Protein AF-J1QEG2-F1 (afdb_monomer_lite)

Organism: NCBI:txid1197174

pLDDT: mean 83.72, std 8.91, range [46.56, 94.5]

Structure (mmCIF, N/CA/C/O backbone):
data_AF-J1QEG2-F1
#
_entry.id   AF-J1QEG2-F1
#
loop_
_atom_site.group_PDB
_atom_site.id
_atom_site.type_symbol
_atom_site.label_atom_id
_atom_site.label_alt_id
_atom_site.label_comp_id
_atom_site.label_asym_id
_atom_site.label_entity_id
_atom_site.label_seq_id
_atom_site.pdbx_PDB_ins_code
_atom_site.Cartn_x
_atom_site.Cartn_y
_atom_site.Cartn_z
_atom_site.occupancy
_atom_site.B_iso_or_equiv
_atom_site.auth_seq_id
_atom_site.auth_comp_id
_atom_site.auth_asym_id
_atom_site.auth_atom_id
_atom_site.pdbx_PDB_model_num
ATOM 1 N N . MET A 1 1 ? -13.785 -2.277 27.353 1.00 63.72 1 MET A N 1
ATOM 2 C CA . MET A 1 1 ? -13.562 -3.500 26.541 1.00 63.72 1 MET A CA 1
ATOM 3 C C . MET A 1 1 ? -13.843 -3.291 25.056 1.00 63.72 1 MET A C 1
ATOM 5 O O . MET A 1 1 ? -13.045 -3.747 24.248 1.00 63.72 1 MET A O 1
ATOM 9 N N . GLU A 1 2 ? -14.911 -2.587 24.668 1.00 78.44 2 GLU A N 1
ATOM 10 C CA . GLU A 1 2 ? -15.270 -2.431 23.246 1.00 78.44 2 GLU A CA 1
ATOM 11 C C . GLU A 1 2 ? -14.212 -1.716 22.396 1.00 78.44 2 GLU A C 1
ATOM 13 O O . GLU A 1 2 ? -13.899 -2.183 21.310 1.00 78.44 2 GLU A O 1
ATOM 18 N N . GLN A 1 3 ? -13.574 -0.657 22.906 1.00 79.69 3 GLN A N 1
ATOM 19 C CA . GLN A 1 3 ? -12.489 0.022 22.181 1.00 79.69 3 GLN A CA 1
ATOM 20 C C . GLN A 1 3 ? -11.272 -0.880 21.932 1.00 79.69 3 GLN A C 1
ATOM 22 O O . GLN A 1 3 ? -10.685 -0.835 20.855 1.00 79.69 3 GLN A O 1
ATOM 27 N N . LEU A 1 4 ? -10.897 -1.715 22.909 1.00 85.38 4 LEU A N 1
ATOM 28 C CA . LEU A 1 4 ? -9.790 -2.661 22.753 1.00 85.38 4 LEU A CA 1
ATOM 29 C C . LEU A 1 4 ? -10.133 -3.725 21.704 1.00 85.38 4 LEU A C 1
ATOM 31 O O . LEU A 1 4 ? -9.310 -4.006 20.839 1.00 85.38 4 LEU A O 1
ATOM 35 N N . LYS A 1 5 ? -11.366 -4.246 21.736 1.00 86.94 5 LYS A N 1
ATOM 36 C CA . LYS A 1 5 ? -11.891 -5.175 20.726 1.00 86.94 5 LYS A CA 1
ATOM 37 C C . LYS A 1 5 ? -11.832 -4.557 19.326 1.00 86.94 5 LYS A C 1
ATOM 39 O O . LYS A 1 5 ? -11.268 -5.161 18.427 1.00 86.94 5 LYS A O 1
ATOM 44 N N . ASN A 1 6 ? -12.318 -3.327 19.170 1.00 87.81 6 ASN A N 1
ATOM 45 C CA . ASN A 1 6 ? -12.327 -2.601 17.898 1.00 87.81 6 ASN A CA 1
ATOM 46 C C . ASN A 1 6 ? -10.909 -2.388 17.340 1.00 87.81 6 ASN A C 1
ATOM 48 O O . ASN A 1 6 ? -10.666 -2.618 16.156 1.00 87.81 6 ASN A O 1
ATOM 52 N N . ARG A 1 7 ? -9.952 -2.013 18.201 1.00 87.88 7 ARG A N 1
ATOM 53 C CA . ARG A 1 7 ? -8.535 -1.871 17.823 1.00 87.88 7 ARG A CA 1
ATOM 54 C C . ARG A 1 7 ? -7.905 -3.207 17.435 1.00 87.88 7 ARG A C 1
ATOM 56 O O . ARG A 1 7 ? -7.180 -3.258 16.448 1.00 87.88 7 ARG A O 1
ATOM 63 N N . ALA A 1 8 ? -8.198 -4.275 18.175 1.00 89.62 8 ALA A N 1
ATOM 64 C CA . ALA A 1 8 ? -7.722 -5.617 17.854 1.00 89.62 8 ALA A CA 1
ATOM 65 C C . ALA A 1 8 ? -8.280 -6.098 16.506 1.00 89.62 8 ALA A C 1
ATOM 67 O O . ALA A 1 8 ? -7.523 -6.584 15.672 1.00 89.62 8 ALA A O 1
ATOM 68 N N . THR A 1 9 ? -9.574 -5.892 16.244 1.00 89.19 9 THR A N 1
ATOM 69 C CA . THR A 1 9 ? -10.194 -6.211 14.950 1.00 89.19 9 THR A CA 1
ATOM 70 C C . THR A 1 9 ? -9.550 -5.428 13.807 1.00 89.19 9 THR A C 1
ATOM 72 O O . THR A 1 9 ? -9.212 -6.023 12.787 1.00 89.19 9 THR A O 1
ATOM 75 N N . ALA A 1 10 ? -9.319 -4.122 13.978 1.00 90.50 10 ALA A N 1
ATOM 76 C CA . ALA A 1 10 ? -8.650 -3.301 12.970 1.00 90.50 10 ALA A CA 1
ATOM 77 C C . ALA A 1 10 ? -7.214 -3.774 12.685 1.00 90.50 10 ALA A C 1
ATOM 79 O O . ALA A 1 10 ? -6.817 -3.852 11.526 1.00 90.50 10 ALA A O 1
ATOM 80 N N . LEU A 1 11 ? -6.463 -4.151 13.725 1.00 92.19 11 LEU A N 1
ATOM 81 C CA . LEU A 1 11 ? -5.115 -4.703 13.585 1.00 92.19 11 LEU A CA 1
ATOM 82 C C . LEU A 1 11 ? -5.121 -6.042 12.828 1.00 92.19 11 LEU A C 1
ATOM 84 O O . LEU A 1 11 ? -4.305 -6.242 11.933 1.00 92.19 11 LEU A O 1
ATOM 88 N N . ILE A 1 12 ? -6.049 -6.947 13.159 1.00 93.88 12 ILE A N 1
ATOM 89 C CA . ILE A 1 12 ? -6.196 -8.242 12.474 1.00 93.88 12 ILE A CA 1
ATOM 90 C C . ILE A 1 12 ? -6.517 -8.020 10.994 1.00 93.88 12 ILE A C 1
ATOM 92 O O . ILE A 1 12 ? -5.876 -8.614 10.131 1.00 93.88 12 ILE A O 1
ATOM 96 N N . LEU A 1 13 ? -7.455 -7.123 10.685 1.00 92.94 13 LEU A N 1
ATOM 97 C CA . LEU A 1 13 ? -7.765 -6.761 9.301 1.00 92.94 13 LEU A CA 1
ATOM 98 C C . LEU A 1 13 ? -6.563 -6.112 8.600 1.00 92.94 13 LEU A C 1
ATOM 100 O O . LEU A 1 13 ? -6.356 -6.342 7.412 1.00 92.94 13 LEU A O 1
ATOM 104 N N . GLY A 1 14 ? -5.735 -5.359 9.325 1.00 92.88 14 GLY A N 1
ATOM 105 C CA . GLY A 1 14 ? -4.504 -4.788 8.784 1.00 92.88 14 GLY A CA 1
ATOM 106 C C . GLY A 1 14 ? -3.447 -5.845 8.463 1.00 92.88 14 GLY A C 1
ATOM 107 O O . GLY A 1 14 ? -2.771 -5.750 7.442 1.00 92.88 14 GLY A O 1
ATOM 108 N N . LEU A 1 15 ? -3.338 -6.899 9.275 1.00 94.38 15 LEU A N 1
ATOM 109 C CA . LEU A 1 15 ? -2.495 -8.061 8.974 1.00 94.38 15 LEU A CA 1
ATOM 110 C C . LEU A 1 15 ? -2.999 -8.816 7.738 1.00 94.38 15 LEU A C 1
ATOM 112 O O . LEU A 1 15 ? -2.199 -9.199 6.887 1.00 94.38 15 LEU A O 1
ATOM 116 N N . VAL A 1 16 ? -4.319 -8.975 7.604 1.00 94.50 16 VAL A N 1
ATOM 117 C CA . VAL A 1 16 ? -4.937 -9.550 6.398 1.00 94.50 16 VAL A CA 1
ATOM 118 C C . VAL A 1 16 ? -4.614 -8.698 5.168 1.00 94.50 16 VAL A C 1
ATOM 120 O O . VAL A 1 16 ? -4.230 -9.250 4.138 1.00 94.50 16 VAL A O 1
ATOM 123 N N . LEU A 1 17 ? -4.692 -7.367 5.277 1.00 93.62 17 LEU A N 1
ATOM 124 C CA . LEU A 1 17 ? -4.299 -6.452 4.202 1.00 93.62 17 LEU A CA 1
ATOM 125 C C . LEU A 1 17 ? -2.8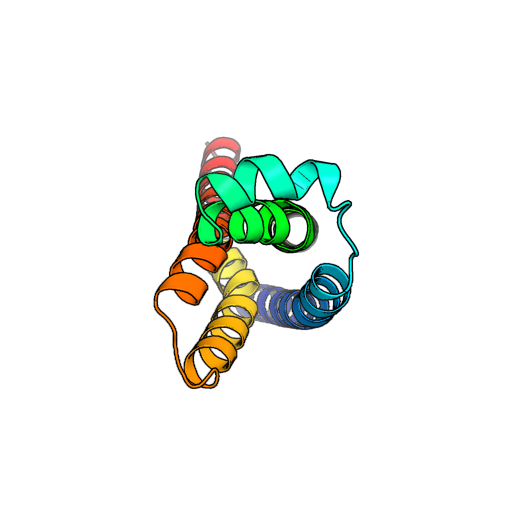23 -6.616 3.828 1.00 93.62 17 LEU A C 1
ATOM 127 O O . LEU A 1 17 ? -2.504 -6.707 2.647 1.00 93.62 17 LEU A O 1
ATOM 131 N N . ALA A 1 18 ? -1.927 -6.661 4.815 1.00 93.31 18 ALA A N 1
ATOM 132 C CA . ALA A 1 18 ? -0.496 -6.831 4.580 1.00 93.31 18 ALA A CA 1
ATOM 133 C C . ALA A 1 18 ? -0.190 -8.169 3.886 1.00 93.31 18 ALA A C 1
ATOM 135 O O . ALA A 1 18 ? 0.604 -8.210 2.948 1.00 93.31 18 ALA A O 1
ATOM 136 N N . TYR A 1 19 ? -0.864 -9.250 4.285 1.00 93.12 19 TYR A N 1
ATOM 137 C CA . TYR A 1 19 ? -0.736 -10.548 3.625 1.00 93.12 19 TYR A CA 1
ATOM 138 C C . TYR A 1 19 ? -1.275 -10.526 2.187 1.00 93.12 19 TYR A C 1
ATOM 140 O O . TYR A 1 19 ? -0.609 -10.999 1.266 1.00 93.12 19 TYR A O 1
ATOM 148 N N . ALA A 1 20 ? -2.449 -9.927 1.967 1.00 92.19 20 ALA A N 1
ATOM 149 C CA . ALA A 1 20 ? -3.012 -9.755 0.630 1.00 92.19 20 ALA A CA 1
ATOM 150 C C . ALA A 1 20 ? -2.095 -8.906 -0.265 1.00 92.19 20 ALA A C 1
ATOM 152 O O . ALA A 1 20 ? -1.938 -9.202 -1.447 1.00 92.19 20 ALA A O 1
ATOM 153 N N . ALA A 1 21 ? -1.436 -7.892 0.297 1.00 90.88 21 ALA A N 1
ATOM 154 C CA . ALA A 1 21 ? -0.494 -7.054 -0.429 1.00 90.88 21 ALA A CA 1
ATOM 155 C C . ALA A 1 21 ? 0.707 -7.838 -0.967 1.00 90.88 21 ALA A C 1
ATOM 157 O O . ALA A 1 21 ? 1.134 -7.563 -2.083 1.00 90.88 21 ALA A O 1
ATOM 158 N N . LEU A 1 22 ? 1.221 -8.832 -0.232 1.00 90.31 22 LEU A N 1
ATOM 159 C CA . LEU A 1 22 ? 2.297 -9.701 -0.731 1.00 90.31 22 LEU A CA 1
ATOM 160 C C . LEU A 1 22 ? 1.871 -10.454 -1.993 1.00 90.31 22 LEU A C 1
ATOM 162 O O . LEU A 1 22 ? 2.623 -10.506 -2.963 1.00 90.31 22 LEU A O 1
ATOM 166 N N . TRP A 1 23 ? 0.645 -10.978 -2.003 1.00 91.69 23 TRP A N 1
ATOM 167 C CA . TRP A 1 23 ? 0.074 -11.639 -3.174 1.00 91.69 23 TRP A CA 1
ATOM 168 C C . TRP A 1 23 ? -0.159 -10.669 -4.331 1.00 91.69 23 TRP A C 1
ATOM 170 O O . TRP A 1 23 ? 0.219 -10.972 -5.459 1.00 91.69 23 TRP A O 1
ATOM 180 N N . ILE A 1 24 ? -0.732 -9.495 -4.060 1.00 90.25 24 ILE A N 1
ATOM 181 C CA . ILE A 1 24 ? -0.980 -8.465 -5.077 1.00 90.25 24 ILE A CA 1
ATOM 182 C C . ILE A 1 24 ? 0.334 -8.005 -5.710 1.00 90.25 24 ILE A C 1
ATOM 184 O O . ILE A 1 24 ? 0.419 -7.929 -6.929 1.00 90.25 24 ILE A O 1
ATOM 188 N N . ILE A 1 25 ? 1.362 -7.732 -4.905 1.00 88.12 25 ILE A N 1
ATOM 189 C CA . ILE A 1 25 ? 2.679 -7.314 -5.399 1.00 88.12 25 ILE A CA 1
ATOM 190 C C . ILE A 1 25 ? 3.332 -8.452 -6.189 1.00 88.12 25 ILE A C 1
ATOM 192 O O . ILE A 1 25 ? 3.846 -8.211 -7.277 1.00 88.12 25 ILE A O 1
ATOM 196 N N . GLY A 1 26 ? 3.282 -9.686 -5.680 1.00 85.50 26 GLY A N 1
ATOM 197 C CA . GLY A 1 26 ? 3.870 -10.848 -6.349 1.00 85.50 26 GLY A CA 1
ATOM 198 C C . GLY A 1 26 ? 3.230 -11.136 -7.708 1.00 85.50 26 GLY A C 1
ATOM 199 O O . GLY A 1 26 ? 3.935 -11.293 -8.702 1.00 85.50 26 GLY A O 1
ATOM 200 N N . VAL A 1 27 ? 1.896 -11.143 -7.772 1.00 87.88 27 VAL A N 1
ATOM 201 C CA . VAL A 1 27 ? 1.162 -11.312 -9.033 1.00 87.88 27 VAL A CA 1
ATOM 202 C C . VAL A 1 27 ? 1.370 -10.099 -9.934 1.00 87.88 27 VAL A C 1
ATOM 204 O O . VAL A 1 27 ? 1.699 -10.274 -11.100 1.00 87.88 27 VAL A O 1
ATOM 207 N N . GLY A 1 28 ? 1.239 -8.882 -9.404 1.00 83.19 28 GLY A N 1
ATOM 208 C CA . GLY A 1 28 ? 1.380 -7.633 -10.153 1.00 83.19 28 GLY A CA 1
ATOM 209 C C . GLY A 1 28 ? 2.753 -7.463 -10.803 1.00 83.19 28 GLY A C 1
ATOM 210 O O . GLY A 1 28 ? 2.834 -6.967 -11.925 1.00 83.19 28 GLY A O 1
ATOM 211 N N . ALA A 1 29 ? 3.814 -7.944 -10.150 1.00 81.00 29 ALA A N 1
ATOM 212 C CA . ALA A 1 29 ? 5.163 -7.991 -10.711 1.00 81.00 29 ALA A CA 1
ATOM 213 C C . ALA A 1 29 ? 5.321 -9.034 -11.834 1.00 81.00 29 ALA A C 1
ATOM 215 O O . ALA A 1 29 ? 6.203 -8.895 -12.678 1.00 81.00 29 ALA A O 1
ATOM 216 N N . ALA A 1 30 ? 4.478 -10.070 -11.859 1.00 85.56 30 ALA A N 1
ATOM 217 C CA . ALA A 1 30 ? 4.488 -11.121 -12.875 1.00 85.56 30 ALA A CA 1
ATOM 218 C C . ALA A 1 30 ? 3.565 -10.826 -14.074 1.00 85.56 30 ALA A C 1
ATOM 220 O O . ALA A 1 30 ? 3.580 -11.574 -15.054 1.00 85.56 30 ALA A O 1
ATOM 221 N N . ILE A 1 31 ? 2.756 -9.760 -14.023 1.00 83.19 31 ILE A N 1
ATOM 222 C CA . ILE A 1 31 ? 1.879 -9.382 -15.137 1.00 83.19 31 ILE A CA 1
ATOM 223 C C . ILE A 1 31 ? 2.739 -8.889 -16.304 1.00 83.19 31 ILE A C 1
ATOM 225 O O . ILE A 1 31 ? 3.377 -7.839 -16.238 1.00 83.19 31 ILE A O 1
ATOM 229 N N . ALA A 1 32 ? 2.719 -9.644 -17.403 1.00 77.00 32 ALA A N 1
ATOM 230 C CA . ALA A 1 32 ? 3.370 -9.254 -18.643 1.00 77.00 32 ALA A CA 1
ATOM 231 C C . ALA A 1 32 ? 2.580 -8.124 -19.316 1.00 77.00 32 ALA A C 1
ATOM 233 O O . ALA A 1 32 ? 1.439 -8.316 -19.741 1.00 77.00 32 ALA A O 1
ATOM 234 N N . ILE A 1 33 ? 3.194 -6.946 -19.425 1.00 79.31 33 ILE A N 1
ATOM 235 C CA . ILE A 1 33 ? 2.609 -5.803 -20.129 1.00 79.31 33 ILE A CA 1
ATOM 236 C C . ILE A 1 33 ? 3.158 -5.749 -21.560 1.00 79.31 33 ILE A C 1
ATOM 238 O O . ILE A 1 33 ? 4.375 -5.852 -21.741 1.00 79.31 33 ILE A O 1
ATOM 242 N N . PRO A 1 34 ? 2.291 -5.571 -22.578 1.00 81.19 34 PRO A N 1
ATOM 243 C CA . PRO A 1 34 ? 2.705 -5.488 -23.973 1.00 81.19 34 PRO A CA 1
ATOM 244 C C . PRO A 1 34 ? 3.783 -4.429 -24.199 1.00 81.19 34 PRO A C 1
ATOM 246 O O . PRO A 1 34 ? 3.670 -3.283 -23.750 1.00 81.19 34 PRO A O 1
ATOM 249 N N . ALA A 1 35 ? 4.821 -4.800 -24.946 1.00 77.69 35 ALA A N 1
ATOM 250 C CA . ALA A 1 35 ? 5.936 -3.906 -25.225 1.00 77.69 35 ALA A CA 1
ATOM 251 C C . ALA A 1 35 ? 5.502 -2.684 -26.049 1.00 77.69 35 ALA A C 1
ATOM 253 O O . ALA A 1 35 ? 6.133 -1.634 -25.940 1.00 77.69 35 ALA A O 1
ATOM 254 N N . GLU A 1 36 ? 4.432 -2.777 -26.845 1.00 81.50 36 GLU A N 1
ATOM 255 C CA . GLU A 1 36 ? 3.900 -1.639 -27.605 1.00 81.50 36 GLU A CA 1
ATOM 256 C C . GLU A 1 36 ? 3.426 -0.495 -26.700 1.00 81.50 36 GLU A C 1
ATOM 258 O O . GLU A 1 36 ? 3.574 0.667 -27.072 1.00 81.50 36 GLU A O 1
ATOM 263 N N . LEU A 1 37 ? 2.913 -0.804 -25.503 1.00 78.25 37 LEU A N 1
ATOM 264 C CA . LEU A 1 37 ? 2.459 0.203 -24.536 1.00 78.25 37 LEU A CA 1
ATOM 265 C C . LEU A 1 37 ? 3.628 0.840 -23.775 1.00 78.25 37 LEU A C 1
ATOM 267 O O . LEU A 1 37 ? 3.570 2.013 -23.410 1.00 78.25 37 LEU A O 1
ATOM 271 N N . LEU A 1 38 ? 4.701 0.077 -23.550 1.00 79.88 38 LEU A N 1
ATOM 272 C CA . LEU A 1 38 ? 5.853 0.525 -22.766 1.00 79.88 38 LEU A CA 1
ATOM 273 C C . LEU A 1 38 ? 6.913 1.235 -23.603 1.00 79.88 38 LEU A C 1
ATOM 275 O O . LEU A 1 38 ? 7.534 2.163 -23.101 1.00 79.88 38 LEU A O 1
ATOM 279 N N . LYS A 1 39 ? 7.115 0.850 -24.868 1.00 82.81 39 LYS A N 1
ATOM 280 C CA . LYS A 1 39 ? 8.103 1.462 -25.776 1.00 82.81 39 LYS A CA 1
ATOM 281 C C . LYS A 1 39 ? 8.038 2.996 -25.850 1.00 82.81 39 LYS A C 1
ATOM 283 O O . LYS A 1 39 ? 9.094 3.601 -25.676 1.00 82.81 39 LYS A O 1
ATOM 288 N N . PRO A 1 40 ? 6.874 3.647 -26.062 1.00 83.81 40 PRO A N 1
ATOM 289 C CA . PRO A 1 40 ? 6.830 5.109 -26.147 1.00 83.81 40 PRO A CA 1
ATOM 290 C C . PRO A 1 40 ? 7.210 5.777 -24.819 1.00 83.81 40 PRO A C 1
ATOM 292 O O . PRO A 1 40 ? 7.857 6.819 -24.808 1.00 83.81 40 PRO A O 1
ATOM 295 N N . LEU A 1 41 ? 6.859 5.157 -23.690 1.00 81.75 41 LEU A N 1
ATOM 296 C CA . LEU A 1 41 ? 7.164 5.682 -22.360 1.00 81.75 41 LEU A CA 1
ATOM 297 C C . LEU A 1 41 ? 8.617 5.414 -21.965 1.00 81.75 41 LEU A C 1
ATOM 299 O O . LEU A 1 41 ? 9.264 6.300 -21.425 1.00 81.75 41 LEU A O 1
ATOM 303 N N . ALA A 1 42 ? 9.155 4.239 -22.287 1.00 82.44 42 ALA A N 1
ATOM 304 C CA . ALA A 1 42 ? 10.536 3.858 -22.010 1.00 82.44 42 ALA A CA 1
ATOM 305 C C . ALA A 1 42 ? 11.540 4.685 -22.827 1.00 82.44 42 ALA A C 1
ATOM 307 O O . ALA A 1 42 ? 12.634 4.957 -22.345 1.00 82.44 42 ALA A O 1
ATOM 308 N N . GLN A 1 43 ? 11.158 5.126 -24.032 1.00 85.31 43 GLN A N 1
ATOM 309 C CA . GLN A 1 43 ? 11.953 6.066 -24.829 1.00 85.31 43 GLN A CA 1
ATOM 310 C C . GLN A 1 43 ? 12.043 7.461 -24.194 1.00 85.31 43 GLN A C 1
ATOM 312 O O . GLN A 1 43 ? 13.055 8.134 -24.365 1.00 85.31 43 GLN A O 1
ATOM 317 N N . LEU A 1 44 ? 11.010 7.893 -23.462 1.00 85.00 44 LEU A N 1
ATOM 318 C CA . LEU A 1 44 ? 11.018 9.156 -22.719 1.00 85.00 44 LEU A CA 1
ATOM 319 C C . LEU A 1 44 ? 11.735 9.005 -21.372 1.00 85.00 44 LEU A C 1
ATOM 321 O O . LEU A 1 44 ? 12.596 9.807 -21.022 1.00 85.00 44 LEU A O 1
ATOM 325 N N . SER A 1 45 ? 11.353 7.988 -20.602 1.00 83.44 45 SER A N 1
ATOM 326 C CA . SER A 1 45 ? 11.957 7.637 -19.323 1.00 83.44 45 SER A CA 1
ATOM 327 C C . SER A 1 45 ? 11.563 6.222 -18.905 1.00 83.44 45 SER A C 1
ATOM 329 O O . SER A 1 45 ? 10.390 5.906 -18.691 1.00 83.44 45 SER A O 1
ATOM 331 N N . THR A 1 46 ? 12.570 5.383 -18.685 1.00 83.31 46 THR A N 1
ATOM 332 C CA . THR A 1 46 ? 12.413 4.036 -18.124 1.00 83.31 46 THR A CA 1
ATOM 333 C C . THR A 1 46 ? 11.693 4.053 -16.770 1.00 83.31 46 THR A C 1
ATOM 335 O O . THR A 1 46 ? 10.837 3.207 -16.517 1.00 83.31 46 THR A O 1
ATOM 338 N N . VAL A 1 47 ? 11.969 5.053 -15.924 1.00 85.38 47 VAL A N 1
ATOM 339 C CA . VAL A 1 47 ? 11.307 5.233 -14.618 1.00 85.38 47 VAL A CA 1
ATOM 340 C C . VAL A 1 47 ? 9.812 5.462 -14.806 1.00 85.38 47 VAL A C 1
ATOM 342 O O . VAL A 1 47 ? 9.001 4.865 -14.104 1.00 85.38 47 VAL A O 1
ATOM 345 N N . LEU A 1 48 ? 9.429 6.280 -15.785 1.00 82.75 48 LEU A N 1
ATOM 346 C CA . LEU A 1 48 ? 8.031 6.617 -16.043 1.00 82.75 48 LEU A CA 1
ATOM 347 C C . LEU A 1 48 ? 7.249 5.404 -16.569 1.00 82.75 48 LEU A C 1
ATOM 349 O O . LEU A 1 48 ? 6.127 5.162 -16.122 1.00 82.75 48 LEU A O 1
ATOM 353 N N . ALA A 1 49 ? 7.869 4.594 -17.433 1.00 85.00 49 ALA A N 1
ATOM 354 C CA . ALA A 1 49 ? 7.293 3.329 -17.885 1.00 85.00 49 ALA A CA 1
ATOM 355 C C . ALA A 1 49 ? 7.029 2.376 -16.706 1.00 85.00 49 ALA A C 1
ATOM 357 O O . ALA A 1 49 ? 5.896 1.931 -16.530 1.00 85.00 49 ALA A O 1
ATOM 358 N N . PHE A 1 50 ? 8.029 2.122 -15.853 1.00 85.06 50 PHE A N 1
ATOM 359 C CA . PHE A 1 50 ? 7.865 1.242 -14.687 1.00 85.06 50 PHE A CA 1
ATOM 360 C C . PHE A 1 50 ? 6.906 1.797 -13.634 1.00 85.06 50 PHE A C 1
ATOM 362 O O . PHE A 1 50 ? 6.184 1.030 -13.004 1.00 85.06 50 PHE A O 1
ATOM 369 N N . THR A 1 51 ? 6.842 3.118 -13.483 1.00 86.50 51 THR A N 1
ATOM 370 C CA . THR A 1 51 ? 5.876 3.774 -12.596 1.00 86.50 51 THR A CA 1
ATOM 371 C C . THR A 1 51 ? 4.445 3.521 -13.055 1.00 86.50 51 THR A C 1
ATOM 373 O O . THR A 1 51 ? 3.589 3.185 -12.241 1.00 86.50 51 THR A O 1
ATOM 376 N N . LEU A 1 52 ? 4.169 3.641 -14.357 1.00 86.69 52 LEU A N 1
ATOM 377 C CA . LEU A 1 52 ? 2.841 3.352 -14.898 1.00 86.69 52 LEU A CA 1
ATOM 378 C C . LEU A 1 52 ? 2.454 1.886 -14.657 1.00 86.69 52 LEU A C 1
ATOM 380 O O . LEU A 1 52 ? 1.325 1.607 -14.255 1.00 86.69 52 LEU A O 1
ATOM 384 N N . VAL A 1 53 ? 3.400 0.966 -14.871 1.00 88.19 53 VAL A N 1
ATOM 385 C CA . VAL A 1 53 ? 3.206 -0.458 -14.577 1.00 88.19 53 VAL A CA 1
ATOM 386 C C . VAL A 1 53 ? 2.862 -0.666 -13.105 1.00 88.19 53 VAL A C 1
ATOM 388 O O . VAL A 1 53 ? 1.803 -1.223 -12.831 1.00 88.19 53 VAL A O 1
ATOM 391 N N . ASP A 1 54 ? 3.687 -0.172 -12.172 1.00 87.62 54 ASP A N 1
ATOM 392 C CA . ASP A 1 54 ? 3.453 -0.325 -10.724 1.00 87.62 54 ASP A CA 1
ATOM 393 C C . ASP A 1 54 ? 2.095 0.254 -10.310 1.00 87.62 54 ASP A C 1
ATOM 395 O O . ASP A 1 54 ? 1.347 -0.377 -9.560 1.00 87.62 54 ASP A O 1
ATOM 399 N N . VAL A 1 55 ? 1.715 1.414 -10.854 1.00 88.44 55 VAL A N 1
ATOM 400 C CA . VAL A 1 55 ? 0.421 2.027 -10.543 1.00 88.44 55 VAL A CA 1
ATOM 401 C C . VAL A 1 55 ? -0.737 1.121 -10.962 1.00 88.44 55 VAL A C 1
ATOM 403 O O . VAL A 1 55 ? -1.654 0.889 -10.169 1.00 88.44 55 VAL A O 1
ATOM 406 N N . LEU A 1 56 ? -0.699 0.593 -12.185 1.00 88.00 56 LEU A N 1
ATOM 407 C CA . LEU A 1 56 ? -1.791 -0.206 -12.739 1.00 88.00 56 LEU A CA 1
ATOM 408 C C . LEU A 1 56 ? -1.866 -1.609 -12.131 1.00 88.00 56 LEU A C 1
ATOM 410 O O . LEU A 1 56 ? -2.964 -2.085 -11.837 1.00 88.00 56 LEU A O 1
ATOM 414 N N . THR A 1 57 ? -0.728 -2.275 -11.941 1.00 88.88 57 THR A N 1
ATOM 415 C CA . THR A 1 57 ? -0.697 -3.682 -11.519 1.00 88.88 57 THR A CA 1
ATOM 416 C C . THR A 1 57 ? -0.635 -3.858 -10.008 1.00 88.88 57 THR A C 1
ATOM 418 O O . THR A 1 57 ? -1.058 -4.900 -9.509 1.00 88.88 57 THR A O 1
ATOM 421 N N . ILE A 1 58 ? -0.146 -2.858 -9.268 1.00 88.38 58 ILE A N 1
ATOM 422 C CA . ILE A 1 58 ? 0.075 -2.961 -7.822 1.00 88.38 58 ILE A CA 1
ATOM 423 C C . ILE A 1 58 ? -0.708 -1.890 -7.066 1.00 88.38 58 ILE A C 1
ATOM 425 O O . ILE A 1 58 ? -1.510 -2.234 -6.195 1.00 88.38 58 ILE A O 1
ATOM 429 N N . ALA A 1 59 ? -0.511 -0.604 -7.368 1.00 88.25 59 ALA A N 1
ATOM 430 C CA . ALA A 1 59 ? -1.081 0.466 -6.547 1.00 88.25 59 ALA A CA 1
ATOM 431 C C . ALA A 1 59 ? -2.615 0.466 -6.558 1.00 88.25 59 ALA A C 1
ATOM 433 O O . ALA A 1 59 ? -3.237 0.558 -5.494 1.00 88.25 59 ALA A O 1
ATOM 434 N N . VAL A 1 60 ? -3.230 0.338 -7.737 1.00 89.38 60 VAL A N 1
ATOM 435 C CA . VAL A 1 60 ? -4.692 0.321 -7.885 1.00 89.38 60 VAL A CA 1
ATOM 436 C C . VAL A 1 60 ? -5.320 -0.892 -7.177 1.00 89.38 60 VAL A C 1
ATOM 438 O O . VAL A 1 60 ? -6.178 -0.669 -6.316 1.00 89.38 60 VAL A O 1
ATOM 441 N N . PRO A 1 61 ? -4.896 -2.150 -7.422 1.00 91.31 61 PRO A N 1
ATOM 442 C CA . PRO A 1 61 ? -5.446 -3.305 -6.707 1.00 91.31 61 PRO A CA 1
ATOM 443 C C . PRO A 1 61 ? -5.230 -3.247 -5.192 1.00 91.31 61 PRO A C 1
ATOM 445 O O . PRO A 1 61 ? -6.142 -3.559 -4.424 1.00 91.31 61 PRO A O 1
ATOM 448 N N . LEU A 1 62 ? -4.054 -2.798 -4.742 1.00 90.94 62 LEU A N 1
ATOM 449 C CA . LEU A 1 62 ? -3.752 -2.655 -3.317 1.00 90.94 62 LEU A CA 1
ATOM 450 C C . LEU A 1 62 ? -4.665 -1.622 -2.648 1.00 90.94 62 LEU A C 1
ATOM 452 O O . LEU A 1 62 ? -5.146 -1.827 -1.533 1.00 90.94 62 LEU A O 1
ATOM 456 N N . THR A 1 63 ? -4.941 -0.526 -3.348 1.00 90.88 63 THR A N 1
ATOM 457 C CA . THR A 1 63 ? -5.843 0.518 -2.859 1.00 90.88 63 THR A CA 1
ATOM 458 C C . THR A 1 63 ? -7.280 0.026 -2.808 1.00 90.88 63 THR A C 1
ATOM 460 O O . THR A 1 63 ? -7.975 0.271 -1.822 1.00 90.88 63 THR A O 1
ATOM 463 N N . ALA A 1 64 ? -7.727 -0.710 -3.826 1.00 91.69 64 ALA A N 1
ATOM 464 C CA . ALA A 1 64 ? -9.041 -1.337 -3.817 1.00 91.69 64 ALA A CA 1
ATOM 465 C C . ALA A 1 64 ? -9.188 -2.295 -2.621 1.00 91.69 64 ALA A C 1
ATOM 467 O O . ALA A 1 64 ? -10.178 -2.217 -1.895 1.00 91.69 64 ALA A O 1
ATOM 468 N N . ALA A 1 65 ? -8.175 -3.126 -2.347 1.00 93.19 65 ALA A N 1
ATOM 469 C CA . ALA A 1 65 ? -8.160 -4.011 -1.182 1.00 93.19 65 ALA A CA 1
ATOM 470 C C . ALA A 1 65 ? -8.233 -3.233 0.145 1.00 93.19 65 ALA A C 1
ATOM 472 O O . ALA A 1 65 ? -9.010 -3.595 1.033 1.00 93.19 65 ALA A O 1
ATOM 473 N N . PHE A 1 66 ? -7.485 -2.130 0.267 1.00 91.38 66 PHE A N 1
ATOM 474 C CA . PHE A 1 66 ? -7.566 -1.249 1.433 1.00 91.38 66 PHE A CA 1
ATOM 475 C C . PHE A 1 66 ? -8.974 -0.665 1.613 1.00 91.38 66 PHE A C 1
ATOM 477 O O . PHE A 1 66 ? -9.510 -0.709 2.719 1.00 91.38 66 PHE A O 1
ATOM 484 N N . LEU A 1 67 ? -9.600 -0.164 0.544 1.00 90.44 67 LEU A N 1
ATOM 485 C CA . LEU A 1 67 ? -10.950 0.406 0.605 1.00 90.44 67 LEU A CA 1
ATOM 486 C C . LEU A 1 67 ? -12.006 -0.638 0.985 1.00 90.44 67 LEU A C 1
ATOM 488 O O . LEU A 1 67 ? -12.874 -0.343 1.806 1.00 90.44 67 LEU A O 1
ATOM 492 N N . ILE A 1 68 ? -11.912 -1.857 0.448 1.00 92.69 68 ILE A N 1
ATOM 493 C CA . ILE A 1 68 ? -1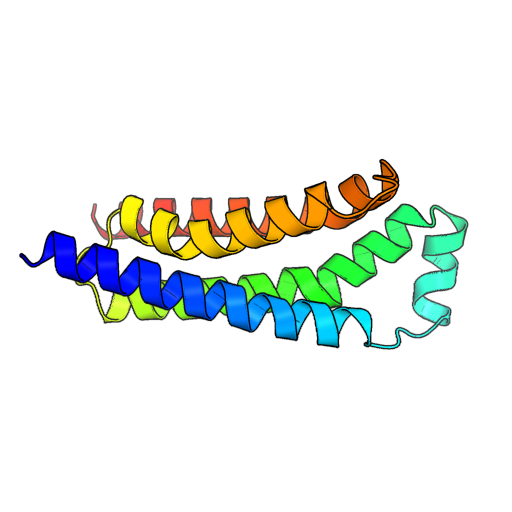2.804 -2.968 0.811 1.00 92.69 68 ILE A CA 1
ATOM 494 C C . ILE A 1 68 ? -12.685 -3.267 2.307 1.00 92.69 68 ILE A C 1
ATOM 496 O O . ILE A 1 68 ? -13.695 -3.337 3.007 1.00 92.69 68 ILE A O 1
ATOM 500 N N . LEU A 1 69 ? -11.465 -3.389 2.833 1.00 91.25 69 LEU A N 1
ATOM 501 C CA . LEU A 1 69 ? -11.269 -3.667 4.256 1.00 91.25 69 LEU A CA 1
ATOM 502 C C . LEU A 1 69 ? -11.668 -2.487 5.142 1.00 91.25 69 LEU A C 1
ATOM 504 O O . LEU A 1 69 ? -12.248 -2.694 6.205 1.00 91.25 69 LEU A O 1
ATOM 508 N N . ALA A 1 70 ? -11.438 -1.252 4.703 1.00 88.19 70 ALA A N 1
ATOM 509 C CA . ALA A 1 70 ? -11.910 -0.068 5.410 1.00 88.19 70 ALA A CA 1
ATOM 510 C C . ALA A 1 70 ? -13.448 -0.010 5.454 1.00 88.19 70 ALA A C 1
ATOM 512 O O . ALA A 1 70 ? -14.025 0.381 6.469 1.00 88.19 70 ALA A O 1
ATOM 513 N N . PHE A 1 71 ? -14.124 -0.462 4.396 1.00 88.75 71 PHE A N 1
ATOM 514 C CA . PHE A 1 71 ? -15.575 -0.626 4.390 1.00 88.75 71 PHE A CA 1
ATOM 515 C C . PHE A 1 71 ? -16.030 -1.723 5.364 1.00 88.75 71 PHE A C 1
ATOM 517 O O . PHE A 1 71 ? -16.950 -1.500 6.148 1.00 88.75 71 PHE A O 1
ATOM 524 N N . VAL A 1 72 ? -15.337 -2.866 5.408 1.00 89.56 72 VAL A N 1
ATOM 525 C CA . VAL A 1 72 ? -15.586 -3.921 6.410 1.00 89.56 72 VAL A CA 1
ATOM 526 C C . VAL A 1 72 ? -15.400 -3.390 7.837 1.00 89.56 72 VAL A C 1
ATOM 528 O O . VAL A 1 72 ? -16.215 -3.684 8.710 1.00 89.56 72 VAL A O 1
ATOM 531 N N . VAL A 1 73 ? -14.390 -2.550 8.079 1.00 88.00 73 VAL A N 1
ATOM 532 C CA . VAL A 1 73 ? -14.198 -1.868 9.369 1.00 88.00 73 VAL A CA 1
ATOM 533 C C . VAL A 1 73 ? -15.410 -1.002 9.722 1.00 88.00 73 VAL A C 1
ATOM 535 O O . VAL A 1 73 ? -15.891 -1.101 10.849 1.00 88.00 73 VAL A O 1
ATOM 538 N N . LYS A 1 74 ? -15.949 -0.213 8.782 1.00 86.19 74 LYS A N 1
ATOM 539 C CA . LYS A 1 74 ? -17.182 0.570 9.009 1.00 86.19 74 LYS A CA 1
ATOM 540 C C . LYS A 1 74 ? -18.394 -0.307 9.333 1.00 86.19 74 LYS A C 1
ATOM 542 O O . LYS A 1 74 ? -19.229 0.092 10.138 1.00 86.19 74 LYS A O 1
ATOM 547 N N . LEU A 1 75 ? -18.498 -1.490 8.725 1.00 86.12 75 LEU A N 1
ATOM 548 C CA . LEU A 1 75 ? -19.595 -2.428 8.992 1.00 86.12 75 LEU A CA 1
ATOM 549 C C . LEU A 1 75 ? -19.482 -3.084 10.374 1.00 86.12 75 LEU A C 1
ATOM 551 O O . LEU A 1 75 ? -20.485 -3.252 11.065 1.00 86.12 75 LEU A O 1
ATOM 555 N N . LEU A 1 76 ? -18.269 -3.459 10.782 1.00 86.06 76 LEU A N 1
ATOM 556 C CA . LEU A 1 76 ? -18.025 -4.151 12.051 1.00 86.06 76 LEU A CA 1
ATOM 557 C C . LEU A 1 76 ? -17.947 -3.194 13.249 1.00 86.06 76 LEU A C 1
ATOM 559 O O . LEU A 1 76 ? -18.233 -3.594 14.380 1.00 86.06 76 LEU A O 1
ATOM 563 N N . ILE A 1 77 ? -17.555 -1.938 13.023 1.00 84.06 77 ILE A N 1
ATOM 564 C CA . ILE A 1 77 ? -17.314 -0.939 14.066 1.00 84.06 77 ILE A CA 1
ATOM 565 C C . ILE A 1 77 ? -18.281 0.232 13.872 1.00 84.06 77 ILE A C 1
ATOM 567 O O . ILE A 1 77 ? -18.113 1.033 12.964 1.00 84.06 77 ILE A O 1
ATOM 571 N N . LYS A 1 78 ? -19.260 0.380 14.779 1.00 70.94 78 LYS A N 1
ATOM 572 C CA . LYS A 1 78 ? -20.315 1.421 14.718 1.00 70.94 78 LYS A CA 1
ATOM 573 C C . LYS A 1 78 ? -19.800 2.865 14.589 1.00 70.94 78 LYS A C 1
ATOM 575 O O . LYS A 1 78 ? -20.505 3.701 14.038 1.00 70.94 78 LYS A O 1
ATOM 580 N N . LYS A 1 79 ? -18.628 3.169 15.157 1.00 73.44 79 LYS A N 1
ATOM 581 C CA . LYS A 1 79 ? -17.952 4.477 15.092 1.00 73.44 79 LYS A CA 1
ATOM 582 C C . LYS A 1 79 ? -16.442 4.252 14.991 1.00 73.44 79 LYS A C 1
ATOM 584 O O . LYS A 1 79 ? -15.772 4.144 16.020 1.00 73.44 79 LYS A O 1
ATOM 589 N N . PRO A 1 80 ? -15.914 4.054 13.779 1.00 74.44 80 PRO A N 1
ATOM 590 C CA . PRO A 1 80 ? -14.495 3.817 13.591 1.00 74.44 80 PRO A CA 1
ATOM 591 C C . PRO A 1 80 ? -13.727 5.132 13.755 1.00 74.44 80 PRO A C 1
ATOM 593 O O . PRO A 1 80 ? -13.822 6.039 12.933 1.00 74.44 80 PRO A O 1
ATOM 596 N N . ASP A 1 81 ? -12.941 5.226 14.824 1.00 81.19 81 ASP A N 1
ATOM 597 C CA . ASP A 1 81 ? -12.024 6.348 15.019 1.00 81.19 81 ASP A CA 1
ATOM 598 C C . ASP A 1 81 ? -10.882 6.316 13.993 1.00 81.19 81 ASP A C 1
ATOM 600 O O . ASP A 1 81 ? -10.526 5.263 13.455 1.00 81.19 81 ASP A O 1
ATOM 604 N N . VAL A 1 82 ? -10.213 7.458 13.805 1.00 83.44 82 VAL A N 1
ATOM 605 C CA . VAL A 1 82 ? -9.009 7.582 12.957 1.00 83.44 82 VAL A CA 1
ATOM 606 C C . VAL A 1 82 ? -7.961 6.518 13.300 1.00 83.44 82 VAL A C 1
ATOM 608 O O . VAL A 1 82 ? -7.337 5.945 12.408 1.00 83.44 82 VAL A O 1
ATOM 611 N N . SER A 1 83 ? -7.817 6.189 14.586 1.00 85.06 83 SER A N 1
ATOM 612 C CA . SER A 1 83 ? -6.897 5.153 15.057 1.00 85.06 83 SER A CA 1
ATOM 613 C C . SER A 1 83 ? -7.217 3.762 14.501 1.00 85.06 83 SER A C 1
ATOM 615 O O . SER A 1 83 ? -6.294 2.977 14.319 1.00 85.06 83 SER A O 1
ATOM 617 N N . CYS A 1 84 ? -8.483 3.440 14.205 1.00 85.94 84 CYS A N 1
ATOM 618 C CA . CYS A 1 84 ? -8.851 2.154 13.602 1.00 85.94 84 CYS A CA 1
ATOM 619 C C . CYS A 1 84 ? -8.344 2.062 12.160 1.00 85.94 84 CYS A C 1
ATOM 621 O O . CYS A 1 84 ? -7.741 1.062 11.787 1.00 85.94 84 CYS A O 1
ATOM 623 N N . TYR A 1 85 ? -8.509 3.121 11.365 1.00 85.12 85 TYR A N 1
ATOM 624 C CA . TYR A 1 85 ? -7.968 3.152 10.003 1.00 85.12 85 TYR A CA 1
ATOM 625 C C . TYR A 1 85 ? -6.443 3.192 9.989 1.00 85.12 85 TYR A C 1
ATOM 627 O O . TYR A 1 85 ? -5.819 2.585 9.121 1.00 85.12 85 TYR A O 1
ATOM 635 N N . LEU A 1 86 ? -5.833 3.863 10.969 1.00 88.19 86 LEU A N 1
ATOM 636 C CA . LEU A 1 86 ? -4.383 3.866 11.118 1.00 88.19 86 LEU A CA 1
ATOM 637 C C . LEU A 1 86 ? -3.864 2.460 11.453 1.00 88.19 86 LEU A C 1
ATOM 639 O O . LEU A 1 86 ? -2.898 2.014 10.849 1.00 88.19 86 LEU A O 1
ATOM 643 N N . LEU A 1 87 ? -4.531 1.739 12.360 1.00 90.19 87 LEU A N 1
ATOM 644 C CA . LEU A 1 87 ? -4.195 0.353 12.713 1.00 90.19 87 LEU A CA 1
ATOM 645 C C . LEU A 1 87 ? -4.450 -0.638 11.572 1.00 90.19 87 LEU A C 1
ATOM 647 O O . LEU A 1 87 ? -3.745 -1.636 11.480 1.00 90.19 87 LEU A O 1
ATOM 651 N N . LEU A 1 88 ? -5.419 -0.357 10.699 1.00 90.31 88 LEU A N 1
ATOM 652 C CA . LEU A 1 88 ? -5.648 -1.128 9.477 1.00 90.31 88 LEU A CA 1
ATOM 653 C C . LEU A 1 88 ? -4.480 -0.963 8.488 1.00 90.31 88 LEU A C 1
ATOM 655 O O . LEU A 1 88 ? -4.059 -1.924 7.853 1.00 90.31 88 LEU A O 1
ATOM 659 N N . LEU A 1 89 ? -3.948 0.253 8.357 1.00 89.75 89 LEU A N 1
ATOM 660 C CA . LEU A 1 89 ? -2.910 0.583 7.376 1.00 89.75 89 LEU A CA 1
ATOM 661 C C . LEU A 1 89 ? -1.488 0.304 7.910 1.00 89.75 89 LEU A C 1
ATOM 663 O O . LEU A 1 89 ? -0.587 -0.032 7.142 1.00 89.75 89 LEU A O 1
ATOM 667 N N . ALA A 1 90 ? -1.280 0.393 9.226 1.00 90.75 90 ALA A N 1
ATOM 668 C CA . ALA A 1 90 ? 0.034 0.285 9.860 1.00 90.75 90 ALA A CA 1
ATOM 669 C C . ALA A 1 90 ? 0.798 -1.012 9.529 1.00 90.75 90 ALA A C 1
ATOM 671 O O . ALA A 1 90 ? 1.971 -0.898 9.171 1.00 90.75 90 ALA A O 1
ATOM 672 N N . PRO A 1 91 ? 0.197 -2.221 9.577 1.00 91.75 91 PRO A N 1
ATOM 673 C CA . PRO A 1 91 ? 0.910 -3.447 9.230 1.00 91.75 91 PRO A CA 1
ATOM 674 C C . PRO A 1 91 ? 1.432 -3.421 7.793 1.00 91.75 91 PRO A C 1
ATOM 676 O O . PRO A 1 91 ? 2.595 -3.734 7.569 1.00 91.75 91 PRO A O 1
ATOM 679 N N . LEU A 1 92 ? 0.619 -2.956 6.837 1.00 90.69 92 LEU A N 1
ATOM 680 C CA . LEU A 1 92 ? 1.019 -2.827 5.436 1.00 90.69 92 LEU A CA 1
ATOM 681 C C . LEU A 1 92 ? 2.233 -1.903 5.281 1.00 90.69 92 LEU A C 1
ATOM 683 O O . LEU A 1 92 ? 3.206 -2.274 4.627 1.00 90.69 92 LEU A O 1
ATOM 687 N N . VAL A 1 93 ? 2.193 -0.720 5.899 1.00 89.38 93 VAL A N 1
ATOM 688 C CA . VAL A 1 93 ? 3.296 0.251 5.818 1.00 89.38 93 VAL A CA 1
ATOM 689 C C . VAL A 1 93 ? 4.559 -0.290 6.470 1.00 89.38 93 VAL A C 1
ATOM 691 O O . VAL A 1 93 ? 5.632 -0.148 5.893 1.00 89.38 93 VAL A O 1
ATOM 694 N N . LEU A 1 94 ? 4.450 -0.944 7.628 1.00 91.31 94 LEU A N 1
ATOM 695 C CA . LEU A 1 94 ? 5.598 -1.554 8.299 1.00 91.31 94 LEU A CA 1
ATOM 696 C C . LEU A 1 94 ? 6.225 -2.656 7.442 1.00 91.31 94 LEU A C 1
ATOM 698 O O . LEU A 1 94 ? 7.443 -2.684 7.276 1.00 91.31 94 LEU A O 1
ATOM 702 N N . THR A 1 95 ? 5.404 -3.529 6.856 1.00 88.50 95 THR A N 1
ATOM 703 C CA . THR A 1 95 ? 5.872 -4.586 5.956 1.00 88.50 95 THR A CA 1
ATOM 704 C C . THR A 1 95 ? 6.549 -3.998 4.718 1.00 88.50 95 THR A C 1
ATOM 706 O O . THR A 1 95 ? 7.650 -4.413 4.364 1.00 88.50 95 THR A O 1
ATOM 709 N N . GLN A 1 96 ? 5.949 -2.992 4.080 1.00 85.81 96 GLN A N 1
ATOM 710 C CA . GLN A 1 96 ? 6.540 -2.343 2.907 1.00 85.81 96 GLN A CA 1
ATOM 711 C C . GLN A 1 96 ? 7.836 -1.597 3.242 1.00 85.81 96 GLN A C 1
ATOM 713 O O . GLN A 1 96 ? 8.794 -1.674 2.474 1.00 85.81 96 GLN A O 1
ATOM 718 N N . LEU A 1 97 ? 7.898 -0.918 4.390 1.00 85.94 97 LEU A N 1
ATOM 719 C CA . LEU A 1 97 ? 9.109 -0.250 4.858 1.00 85.94 97 LEU A CA 1
ATOM 720 C C . LEU A 1 97 ? 10.231 -1.266 5.091 1.00 85.94 97 LEU A C 1
ATOM 722 O O . LEU A 1 97 ? 11.345 -1.057 4.623 1.00 85.94 97 LEU A O 1
ATOM 726 N N . TYR A 1 98 ? 9.925 -2.389 5.745 1.00 87.81 98 TYR A N 1
ATOM 727 C CA . TYR A 1 98 ? 10.883 -3.469 5.977 1.00 87.81 98 TYR A CA 1
ATOM 728 C C . TYR A 1 98 ? 11.489 -3.994 4.669 1.00 87.81 98 TYR A C 1
ATOM 730 O O . TYR A 1 98 ? 12.711 -4.042 4.540 1.00 87.81 98 TYR A O 1
ATOM 738 N N . PHE A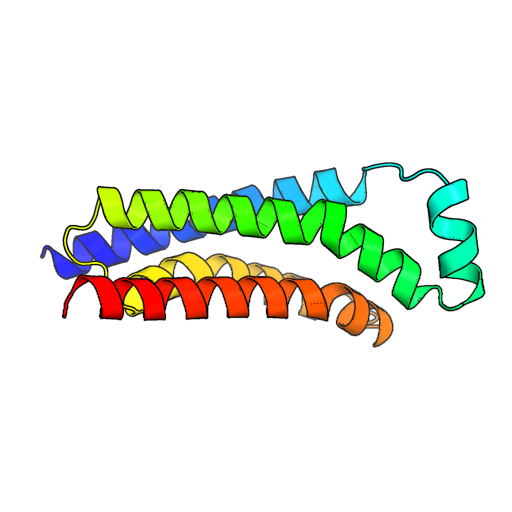 1 99 ? 10.659 -4.312 3.670 1.00 83.06 99 PHE A N 1
ATOM 739 C CA . PHE A 1 99 ? 11.156 -4.786 2.373 1.00 83.06 99 PHE A CA 1
ATOM 740 C C . PHE A 1 99 ? 11.943 -3.718 1.612 1.00 83.06 99 PHE A C 1
ATOM 742 O O . PHE A 1 99 ? 12.951 -4.034 0.984 1.00 83.06 99 PHE A O 1
ATOM 749 N N . THR A 1 100 ? 11.534 -2.451 1.706 1.00 80.38 100 THR A N 1
ATOM 750 C CA . THR A 1 100 ? 12.254 -1.340 1.064 1.00 80.38 100 THR A CA 1
ATOM 751 C C . THR A 1 100 ? 13.646 -1.157 1.669 1.00 80.38 100 THR A C 1
ATOM 753 O O . THR A 1 100 ? 14.608 -0.935 0.942 1.00 80.38 100 THR A O 1
ATOM 756 N N . LEU A 1 101 ? 13.776 -1.303 2.992 1.00 81.50 101 LEU A N 1
ATOM 757 C CA . LEU A 1 101 ? 15.060 -1.215 3.694 1.00 81.50 101 LEU A CA 1
ATOM 758 C C . LEU A 1 101 ? 15.995 -2.395 3.381 1.00 81.50 101 LEU A C 1
ATOM 760 O O . LEU A 1 101 ? 17.213 -2.233 3.440 1.00 81.50 101 LEU A O 1
ATOM 764 N N . GLN A 1 102 ? 15.448 -3.569 3.054 1.00 80.94 102 GLN A N 1
ATOM 765 C CA . GLN A 1 102 ? 16.238 -4.750 2.689 1.00 80.94 102 GLN A CA 1
ATOM 766 C C . GLN A 1 102 ? 16.669 -4.794 1.225 1.00 80.94 102 GLN A C 1
ATOM 768 O O . GLN A 1 102 ? 17.617 -5.508 0.900 1.00 80.94 102 GLN A O 1
ATOM 773 N N . ALA A 1 103 ? 15.996 -4.061 0.341 1.00 69.62 103 ALA A N 1
ATOM 774 C CA . ALA A 1 103 ? 16.304 -4.049 -1.080 1.00 69.62 103 ALA A CA 1
ATOM 775 C C . ALA A 1 103 ? 17.628 -3.307 -1.348 1.00 69.62 103 ALA A C 1
ATOM 777 O O . ALA A 1 103 ? 17.628 -2.128 -1.685 1.00 69.62 103 ALA A O 1
ATOM 778 N N . GLN A 1 104 ? 18.770 -3.981 -1.184 1.00 65.00 104 GLN A N 1
ATOM 779 C CA . GLN A 1 104 ? 20.074 -3.455 -1.593 1.00 65.00 104 GLN A CA 1
ATOM 780 C C . GLN A 1 104 ? 20.448 -3.920 -3.010 1.00 65.00 104 GLN A C 1
ATOM 782 O O . GLN A 1 104 ? 20.330 -5.112 -3.301 1.00 65.00 104 GLN A O 1
ATOM 787 N N . PRO A 1 105 ? 20.961 -3.021 -3.873 1.00 65.31 105 PRO A N 1
ATOM 788 C CA . PRO A 1 105 ? 21.131 -1.581 -3.651 1.00 65.31 105 PRO A CA 1
ATOM 789 C C . PRO A 1 105 ? 19.796 -0.815 -3.739 1.00 65.31 105 PRO A C 1
ATOM 791 O O . PRO A 1 105 ? 19.014 -1.019 -4.667 1.00 65.31 105 PRO A O 1
ATOM 794 N N . ILE A 1 106 ? 19.552 0.102 -2.792 1.00 63.53 106 ILE A N 1
ATOM 795 C CA . ILE A 1 106 ? 18.413 1.032 -2.849 1.00 63.53 106 ILE A CA 1
ATOM 796 C C . ILE A 1 106 ? 18.727 2.053 -3.945 1.00 63.53 106 ILE A C 1
ATOM 798 O O . ILE A 1 106 ? 19.429 3.037 -3.716 1.00 63.53 106 ILE A O 1
ATOM 802 N N . ILE A 1 107 ? 18.252 1.791 -5.161 1.00 71.19 107 ILE A N 1
ATOM 803 C CA . ILE A 1 107 ? 18.375 2.718 -6.289 1.00 71.19 107 ILE A CA 1
ATOM 804 C C . ILE A 1 107 ? 17.263 3.763 -6.149 1.00 71.19 107 ILE A C 1
ATOM 806 O O . ILE A 1 107 ? 16.097 3.413 -5.966 1.00 71.19 107 ILE A O 1
ATOM 810 N N . LEU A 1 108 ? 17.619 5.046 -6.228 1.00 77.69 108 LEU A N 1
ATOM 811 C CA . LEU A 1 108 ? 16.702 6.188 -6.095 1.00 77.69 108 LEU A CA 1
ATOM 812 C C . LEU A 1 108 ? 15.497 6.078 -7.056 1.00 77.69 108 LEU A C 1
ATOM 814 O O . LEU A 1 108 ? 14.374 6.428 -6.697 1.00 77.69 108 LEU A O 1
ATOM 818 N N . ASP A 1 109 ? 15.710 5.467 -8.222 1.00 77.94 109 ASP A N 1
ATOM 819 C CA . ASP A 1 109 ? 14.680 5.148 -9.214 1.00 77.94 109 ASP A CA 1
ATOM 820 C C . ASP A 1 109 ? 13.599 4.191 -8.689 1.00 77.94 109 ASP A C 1
ATOM 822 O O . ASP A 1 109 ? 12.419 4.399 -8.960 1.00 77.94 109 ASP A O 1
ATOM 826 N N . ASN A 1 110 ? 13.952 3.188 -7.876 1.00 77.00 110 ASN A N 1
ATOM 827 C CA . ASN A 1 110 ? 12.964 2.278 -7.285 1.00 77.00 110 ASN A CA 1
ATOM 828 C C . ASN A 1 110 ? 12.059 3.011 -6.290 1.00 77.00 110 ASN A C 1
ATOM 830 O O . ASN A 1 110 ? 10.857 2.755 -6.240 1.00 77.00 110 ASN A O 1
ATOM 834 N N . LEU A 1 111 ? 12.614 3.955 -5.522 1.00 79.62 111 LEU A N 1
ATOM 835 C CA . LEU A 1 111 ? 11.812 4.792 -4.629 1.00 79.62 111 LEU A CA 1
ATOM 836 C C . LEU A 1 111 ? 10.862 5.689 -5.425 1.00 79.62 111 LEU A C 1
ATOM 838 O O . LEU A 1 111 ? 9.700 5.810 -5.046 1.00 79.62 111 LEU A O 1
ATOM 842 N N . LEU A 1 112 ? 11.327 6.263 -6.538 1.00 82.75 112 LEU A N 1
ATOM 843 C CA . LEU A 1 112 ? 10.504 7.085 -7.430 1.00 82.75 112 LEU A CA 1
ATOM 844 C C . LEU A 1 112 ? 9.352 6.286 -8.050 1.00 82.75 112 LEU A C 1
ATOM 846 O O . LEU A 1 112 ? 8.227 6.779 -8.063 1.00 82.75 112 LEU A O 1
ATOM 850 N N . VAL A 1 113 ? 9.603 5.047 -8.486 1.00 82.38 113 VAL A N 1
ATOM 851 C CA . VAL A 1 113 ? 8.569 4.148 -9.030 1.00 82.38 113 VAL A CA 1
ATOM 852 C C . VAL A 1 113 ? 7.509 3.803 -7.981 1.00 82.38 113 VAL A C 1
ATOM 854 O O . VAL A 1 113 ? 6.324 3.768 -8.298 1.00 82.38 113 VAL A O 1
ATOM 857 N N . MET A 1 114 ? 7.908 3.587 -6.723 1.00 82.62 114 MET A N 1
ATOM 858 C CA . MET A 1 114 ? 6.983 3.220 -5.643 1.00 82.62 114 MET A CA 1
ATOM 859 C C . MET A 1 114 ? 6.254 4.419 -5.017 1.00 82.62 114 MET A C 1
ATOM 861 O O . MET A 1 114 ? 5.247 4.243 -4.327 1.00 82.62 114 MET A O 1
ATOM 865 N N . LEU A 1 115 ? 6.746 5.642 -5.218 1.00 85.31 115 LEU A N 1
ATOM 866 C CA . LEU A 1 115 ? 6.219 6.853 -4.584 1.00 85.31 115 LEU A CA 1
ATOM 867 C C . LEU A 1 115 ? 4.726 7.095 -4.887 1.00 85.31 115 LEU A C 1
ATOM 869 O O . LEU A 1 115 ? 3.971 7.356 -3.943 1.00 85.31 115 LEU A O 1
ATOM 873 N N . PRO A 1 116 ? 4.241 6.940 -6.135 1.00 86.75 116 PRO A N 1
ATOM 874 C CA . PRO A 1 116 ? 2.826 7.116 -6.454 1.00 86.75 116 PRO A CA 1
ATOM 875 C C . PRO A 1 116 ? 1.913 6.157 -5.701 1.00 86.75 116 PRO A C 1
ATOM 877 O O . PRO A 1 116 ? 0.828 6.557 -5.286 1.00 86.75 116 PRO A O 1
ATOM 880 N N . ARG A 1 117 ? 2.354 4.920 -5.450 1.00 84.62 117 ARG A N 1
ATOM 881 C CA . ARG A 1 117 ? 1.592 3.944 -4.663 1.00 84.62 117 ARG A CA 1
ATOM 882 C C . ARG A 1 117 ? 1.339 4.438 -3.242 1.00 84.62 117 ARG A C 1
ATOM 884 O O . ARG A 1 117 ? 0.211 4.354 -2.756 1.00 84.62 117 ARG A O 1
ATOM 891 N N . TYR A 1 118 ? 2.363 4.987 -2.589 1.00 85.94 118 TYR A N 1
ATOM 892 C CA . TYR A 1 118 ? 2.220 5.552 -1.246 1.00 85.94 118 TYR A CA 1
ATOM 893 C C . TYR A 1 118 ? 1.355 6.813 -1.243 1.00 85.94 118 TYR A C 1
ATOM 895 O O . TYR A 1 118 ? 0.528 6.974 -0.346 1.00 85.94 118 TYR A O 1
ATOM 903 N N . LEU A 1 119 ? 1.491 7.676 -2.257 1.00 87.19 119 LEU A N 1
ATOM 904 C CA . LEU A 1 119 ? 0.633 8.856 -2.405 1.00 87.19 119 LEU A CA 1
ATOM 905 C C . LEU A 1 119 ? -0.838 8.475 -2.584 1.00 87.19 119 LEU A C 1
ATOM 907 O O . LEU A 1 119 ? -1.706 9.101 -1.978 1.00 87.19 119 LEU A O 1
ATOM 911 N N . LEU A 1 120 ? -1.121 7.441 -3.374 1.00 87.56 120 LEU A N 1
ATOM 912 C CA . LEU A 1 120 ? -2.482 6.988 -3.649 1.00 87.56 120 LEU A CA 1
ATOM 913 C C . LEU A 1 120 ? -3.126 6.388 -2.388 1.00 87.56 120 LEU A C 1
ATOM 915 O O . LEU A 1 120 ? -4.244 6.762 -2.030 1.00 87.56 120 LEU A O 1
ATOM 919 N N . LEU A 1 121 ? -2.386 5.566 -1.635 1.00 86.31 121 LEU A N 1
ATOM 920 C CA . LEU A 1 121 ? -2.829 5.062 -0.329 1.00 86.31 121 LEU A CA 1
ATOM 921 C C . LEU A 1 121 ? -3.049 6.191 0.688 1.00 86.31 121 LEU A C 1
ATOM 923 O O . LEU A 1 121 ? -4.056 6.187 1.399 1.00 86.31 121 LEU A O 1
ATOM 927 N N . ALA A 1 122 ? -2.149 7.177 0.743 1.00 86.12 122 ALA A N 1
ATOM 928 C CA . ALA A 1 122 ? -2.278 8.329 1.633 1.00 86.12 122 ALA A CA 1
ATOM 929 C C . ALA A 1 122 ? -3.496 9.193 1.274 1.00 86.12 122 ALA A C 1
ATOM 931 O O . ALA A 1 122 ? -4.249 9.595 2.165 1.00 86.12 122 ALA A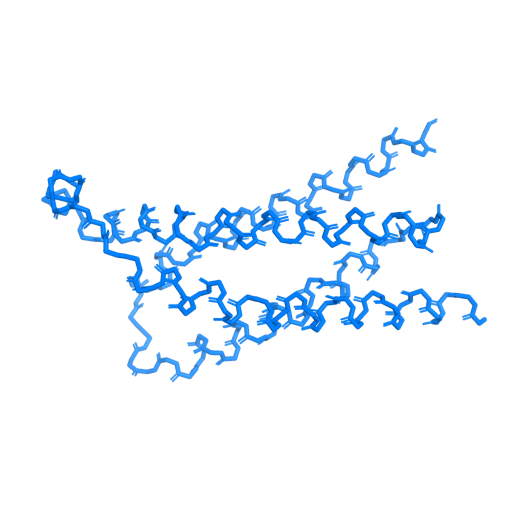 O 1
ATOM 932 N N . ALA A 1 123 ? -3.732 9.431 -0.019 1.00 86.38 123 ALA A N 1
ATOM 933 C CA . ALA A 1 123 ? -4.908 10.142 -0.503 1.00 86.38 123 ALA A CA 1
ATOM 934 C C . ALA A 1 123 ? -6.192 9.392 -0.124 1.00 86.38 123 ALA A C 1
ATOM 936 O O . ALA A 1 123 ? -7.103 9.992 0.448 1.00 86.38 123 ALA A O 1
ATOM 937 N N . CYS A 1 124 ? -6.253 8.077 -0.353 1.00 85.56 124 CYS A N 1
ATOM 938 C CA . CYS A 1 124 ? -7.404 7.261 0.032 1.00 85.56 124 CYS A CA 1
ATOM 939 C C . CYS A 1 124 ? -7.646 7.268 1.542 1.00 85.56 124 CYS A C 1
ATOM 941 O O . CYS A 1 124 ? -8.784 7.462 1.967 1.00 85.56 124 CYS A O 1
ATOM 943 N N . PHE A 1 125 ? -6.601 7.126 2.357 1.00 86.00 125 PHE A N 1
ATOM 944 C CA . PHE A 1 125 ? -6.712 7.251 3.809 1.00 86.00 125 PHE A CA 1
ATOM 945 C C . PHE A 1 125 ? -7.263 8.625 4.218 1.00 86.00 125 PHE A C 1
ATOM 947 O O . PHE A 1 125 ? -8.196 8.705 5.020 1.00 86.00 125 PHE A O 1
ATOM 954 N N . TYR A 1 126 ? -6.743 9.706 3.632 1.00 86.38 126 TYR A N 1
ATOM 955 C CA . TYR A 1 126 ? -7.198 11.067 3.911 1.00 86.38 126 TYR A CA 1
ATOM 956 C C . TYR A 1 126 ? -8.675 11.272 3.544 1.00 86.38 126 TYR A C 1
ATOM 958 O O . TYR A 1 126 ? -9.446 11.773 4.367 1.00 86.38 126 TYR A O 1
ATOM 966 N N . PHE A 1 127 ? -9.093 10.851 2.346 1.00 84.88 127 PHE A N 1
ATOM 967 C CA . PHE A 1 127 ? -10.493 10.932 1.919 1.00 84.88 127 PHE A CA 1
ATOM 968 C C . PHE A 1 127 ? -11.410 10.104 2.813 1.00 84.88 127 PHE A C 1
ATOM 970 O O . PHE A 1 127 ? -12.506 10.552 3.146 1.00 84.88 127 PHE A O 1
ATOM 977 N N . LEU A 1 128 ? -10.958 8.932 3.250 1.00 82.75 128 LEU A N 1
ATOM 978 C CA . LEU A 1 128 ? -11.737 8.043 4.098 1.00 82.75 128 LEU A CA 1
ATOM 979 C C . LEU A 1 128 ? -11.947 8.628 5.503 1.00 82.75 128 LEU A C 1
ATOM 981 O O . LEU A 1 128 ? -13.072 8.631 6.006 1.00 82.75 128 LEU A O 1
ATOM 985 N N . VAL A 1 129 ? -10.897 9.205 6.094 1.00 81.25 129 VAL A N 1
ATOM 986 C CA . VAL A 1 129 ? -10.973 9.915 7.381 1.00 81.25 129 VAL A CA 1
ATOM 987 C C . VAL A 1 129 ? -11.826 11.182 7.274 1.00 81.25 129 VAL A C 1
ATOM 989 O O . VAL A 1 129 ? -12.615 11.474 8.174 1.00 81.25 129 VAL A O 1
ATOM 992 N N . ARG A 1 130 ? -11.694 11.949 6.186 1.00 78.31 130 ARG A N 1
ATOM 993 C CA . ARG A 1 130 ? -12.476 13.178 5.978 1.00 78.31 130 ARG A CA 1
ATOM 994 C C . ARG A 1 130 ? -13.951 12.881 5.700 1.00 78.31 130 ARG A C 1
ATOM 996 O O . ARG A 1 130 ? -14.810 13.587 6.220 1.00 78.31 130 ARG A O 1
ATOM 1003 N N . GLY A 1 131 ? -14.238 11.838 4.926 1.00 68.19 131 GLY A N 1
ATOM 1004 C CA . GLY A 1 131 ? -15.597 11.398 4.622 1.00 68.19 131 GLY A CA 1
ATOM 1005 C C . GLY A 1 131 ? -16.347 10.922 5.864 1.00 6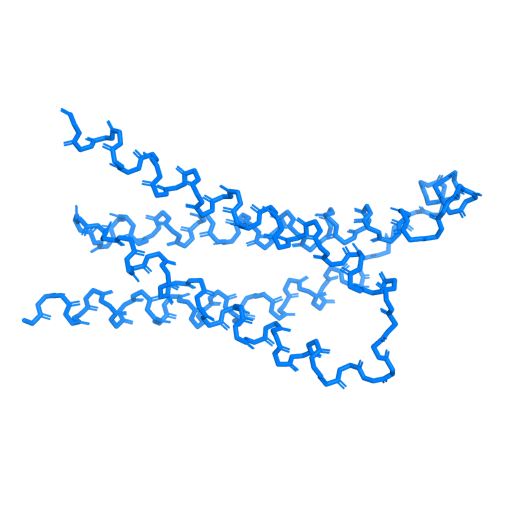8.19 131 GLY A C 1
ATOM 1006 O O . GLY A 1 131 ? -17.526 11.217 6.005 1.00 68.19 131 GLY A O 1
ATOM 1007 N N . ASP A 1 132 ? -15.669 10.259 6.806 1.00 64.12 132 ASP A N 1
ATOM 1008 C CA . ASP A 1 132 ? -16.298 9.855 8.072 1.00 64.12 132 ASP A CA 1
ATOM 1009 C C . ASP A 1 132 ? -16.696 11.064 8.934 1.00 64.12 132 ASP A C 1
ATOM 1011 O O . ASP A 1 132 ? -17.803 11.114 9.461 1.00 64.12 132 ASP A O 1
ATOM 1015 N N . LYS A 1 133 ? -15.848 12.103 8.981 1.00 59.62 133 LYS A N 1
ATOM 1016 C CA . LYS A 1 133 ? -16.166 13.360 9.680 1.00 59.62 133 LYS A CA 1
ATOM 1017 C C . LYS A 1 133 ? -17.360 14.102 9.071 1.00 59.62 133 LYS A C 1
ATOM 1019 O O . LYS A 1 133 ? -18.093 14.744 9.810 1.00 59.62 133 LYS A O 1
ATOM 1024 N N . ALA A 1 134 ? -17.551 14.022 7.753 1.00 57.22 134 ALA A N 1
ATOM 1025 C CA . ALA A 1 134 ? -18.667 14.672 7.063 1.00 57.22 134 ALA A CA 1
ATOM 1026 C C . ALA A 1 134 ? -20.014 13.949 7.256 1.00 57.22 134 ALA A C 1
ATOM 1028 O O . ALA A 1 134 ? -21.052 14.583 7.146 1.00 57.22 134 ALA A O 1
ATOM 1029 N N . VAL A 1 135 ? -20.002 12.642 7.543 1.00 53.84 135 VAL A N 1
ATOM 1030 C CA . VAL A 1 135 ? -21.217 11.841 7.805 1.00 53.84 135 VAL A CA 1
ATOM 1031 C C . VAL A 1 135 ? -21.666 11.937 9.274 1.00 53.84 135 VAL A C 1
ATOM 1033 O O . VAL A 1 135 ? -22.804 11.609 9.593 1.00 53.84 135 VAL A O 1
ATOM 1036 N N . GLN A 1 136 ? -20.784 12.379 10.176 1.00 47.16 136 GLN A N 1
ATOM 1037 C CA . GLN A 1 136 ? -21.072 12.537 11.608 1.00 47.16 136 GLN A CA 1
ATOM 1038 C C . GLN A 1 136 ? -21.503 13.963 12.022 1.00 47.16 136 GLN A C 1
ATOM 1040 O O . GLN A 1 136 ? -21.796 14.158 13.202 1.00 47.16 136 GLN A O 1
ATOM 1045 N N . ALA A 1 137 ? -21.508 14.933 11.098 1.00 46.56 137 ALA A N 1
ATOM 1046 C CA . ALA A 1 137 ? -21.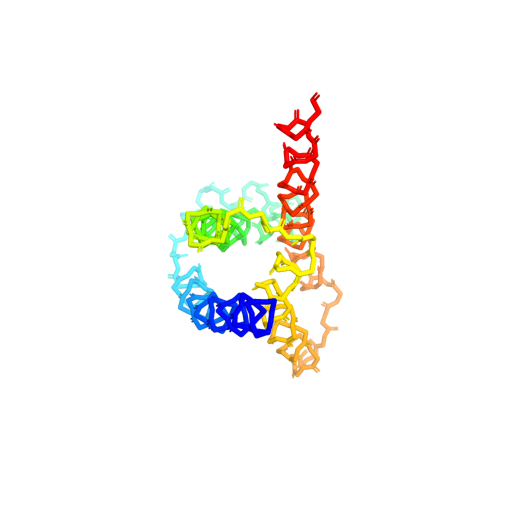944 16.321 11.312 1.00 46.56 137 ALA A CA 1
ATOM 1047 C C . ALA A 1 137 ? -23.402 16.516 10.877 1.00 46.56 137 ALA A C 1
ATOM 1049 O O . ALA A 1 137 ? -24.110 17.279 11.570 1.00 46.56 137 ALA A O 1
#

Sequence (137 aa):
MEQLKNRATALILGLVLAYAALWIIGVGAAIAIPAELLKPLAQLSTVLAFTLVDVLTIAVPLTAAFLILAFVVKLLIKKPDVSCYLLLLAPLVLTQLYFTLQAQPIILDNLLVMLPRYLLLAACFYFLVRGDKAVQA

Secondary structure (DSSP, 8-state):
-HHHHHHHHHHHHHHHHHHHHHHHHHHHHH----HHHHHHHHHH-HHHHHHHHHIIIIIHHHHHHHHHHHHHHHHH-SS--HHHHHHHHHHHHHHHHHHHHHSSS--HHHHHHHHHHHHHHHHHHHHHHHHHHHH--

Foldseek 3Di:
DVVVVLLVLLLVLLVVLLVVLVVQVVVLVVDDDDVVVQVVVVVVPPLRSLLVSCCVRRLVVSLVSLVVSLVVSVVVPVQDDLSSSCSSNVSNVVSVVVVCVVPPPNDVSVCSSCVVSVVSNVVSSVCSNVVSVVVVD

Radius of gyration: 16.97 Å; chains: 1; bounding box: 43×28×54 Å